Protein AF-A0A8X6SEG7-F1 (afdb_monomer)

Mean predicted aligned error: 11.7 Å

pLDDT: mean 79.62, std 11.85, range [51.06, 93.94]

Foldseek 3Di:
DQCVVPPPPGDDPVLVVQVVVCVVVVNPPPVPSGHPVNVVVVVVVVVVVVVVVVVVVVVVVVVVVD

Secondary structure (DSSP, 8-state):
-HHHHHGGGSPPHHHHHHHHHHHHTT---TT--S-HHHHHHHHHHHHHHHHHHHHHHHHHHHHT--

Radius of gyration: 20.74 Å; Cα contacts (8 Å, |Δi|>4): 19; chains: 1; bounding box: 35×56×32 Å

Structure (mmCIF, N/CA/C/O backbone):
data_AF-A0A8X6SEG7-F1
#
_entry.id   AF-A0A8X6SEG7-F1
#
loop_
_atom_site.group_PDB
_atom_site.id
_atom_site.type_symbol
_atom_site.label_atom_id
_atom_site.label_alt_id
_atom_site.label_comp_id
_atom_site.label_asym_id
_atom_site.label_entity_id
_atom_site.label_seq_id
_atom_site.pdbx_PDB_ins_code
_atom_site.Cartn_x
_atom_site.Cartn_y
_atom_site.Cartn_z
_atom_site.occupancy
_atom_site.B_iso_or_equiv
_atom_site.auth_seq_id
_atom_site.auth_comp_id
_atom_site.auth_asym_id
_atom_site.auth_atom_id
_atom_site.pdbx_PDB_model_num
ATOM 1 N N .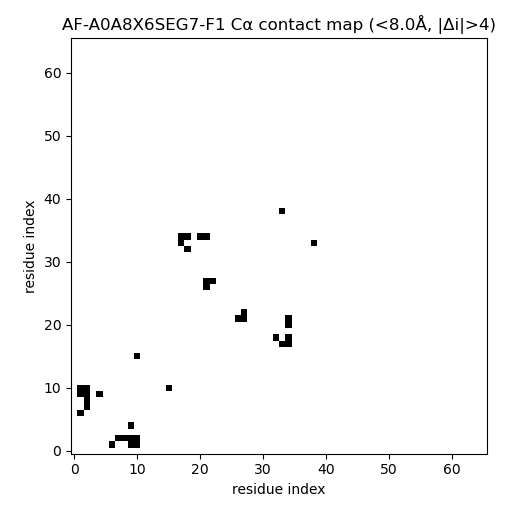 MET A 1 1 ? 13.875 -11.495 -9.029 1.00 79.06 1 MET A N 1
ATOM 2 C CA . MET A 1 1 ? 13.420 -10.286 -8.292 1.00 79.06 1 MET A CA 1
ATOM 3 C C . MET A 1 1 ? 12.359 -9.551 -9.122 1.00 79.06 1 MET A C 1
ATOM 5 O O . MET A 1 1 ? 12.449 -9.611 -10.336 1.00 79.06 1 MET A O 1
ATOM 9 N N . LEU A 1 2 ? 11.363 -8.856 -8.543 1.00 88.38 2 LEU A N 1
ATOM 10 C CA . LEU A 1 2 ? 10.301 -8.171 -9.328 1.00 88.38 2 LEU A CA 1
ATOM 11 C C . LEU A 1 2 ? 10.851 -7.228 -10.419 1.00 88.38 2 LEU A C 1
ATOM 13 O O . LEU A 1 2 ? 10.288 -7.147 -11.503 1.00 88.38 2 LEU A O 1
ATOM 17 N N . VAL A 1 3 ? 11.980 -6.570 -10.156 1.00 90.38 3 VAL A N 1
ATOM 18 C CA . VAL A 1 3 ? 12.675 -5.707 -11.127 1.00 90.38 3 VAL A CA 1
ATOM 19 C C . VAL A 1 3 ? 13.237 -6.496 -12.314 1.00 90.38 3 VAL A C 1
ATOM 21 O O . VAL A 1 3 ? 13.209 -6.002 -13.432 1.00 90.38 3 VAL A O 1
ATOM 24 N N . GLU A 1 4 ? 13.696 -7.730 -12.109 1.00 92.56 4 GLU A N 1
ATOM 25 C CA . GLU A 1 4 ? 14.218 -8.575 -13.195 1.00 92.56 4 GLU A CA 1
ATOM 26 C C . GLU A 1 4 ? 13.105 -9.017 -14.155 1.00 92.56 4 GLU A C 1
ATOM 28 O O . GLU A 1 4 ? 13.348 -9.160 -15.345 1.00 92.56 4 GLU A O 1
ATOM 33 N N . ALA A 1 5 ? 11.881 -9.204 -13.648 1.00 93.94 5 ALA A N 1
ATOM 34 C CA . ALA A 1 5 ? 10.738 -9.637 -14.453 1.00 93.94 5 ALA A CA 1
ATOM 35 C C . ALA A 1 5 ? 9.962 -8.471 -15.093 1.00 93.94 5 ALA A C 1
ATOM 37 O O . ALA A 1 5 ? 9.443 -8.615 -16.195 1.00 93.94 5 ALA A O 1
ATOM 38 N N . TYR A 1 6 ? 9.866 -7.324 -14.409 1.00 93.44 6 TYR A N 1
ATOM 39 C CA . TYR A 1 6 ? 8.984 -6.213 -14.804 1.00 93.44 6 TYR A CA 1
ATOM 40 C C . TYR A 1 6 ? 9.715 -4.889 -15.070 1.00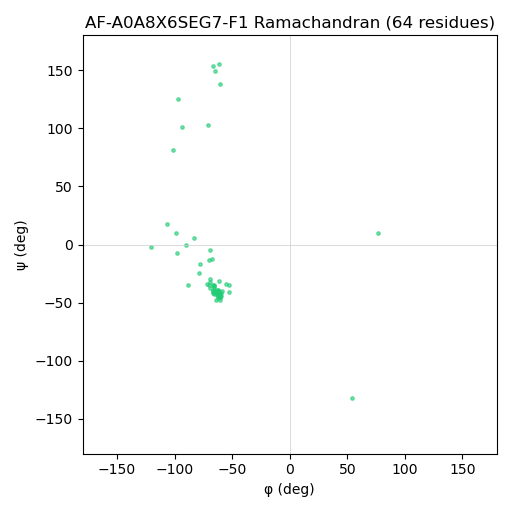 93.44 6 TYR A C 1
ATOM 42 O O . TYR A 1 6 ? 9.083 -3.896 -15.439 1.00 93.44 6 TYR A O 1
ATOM 50 N N . GLY A 1 7 ? 11.038 -4.846 -14.890 1.00 92.19 7 GLY A N 1
ATOM 51 C CA . GLY A 1 7 ? 11.857 -3.661 -15.135 1.00 92.19 7 GLY A CA 1
ATOM 52 C C . GLY A 1 7 ? 11.354 -2.431 -14.376 1.00 92.19 7 GLY A C 1
ATOM 53 O O . GLY A 1 7 ? 11.034 -2.497 -13.188 1.00 92.19 7 GLY A O 1
ATOM 54 N N . GLY A 1 8 ? 11.247 -1.303 -15.083 1.00 90.62 8 GLY A N 1
ATOM 55 C CA . GLY A 1 8 ? 10.782 -0.024 -14.529 1.00 90.62 8 GLY A CA 1
ATOM 56 C C . GLY A 1 8 ? 9.308 0.009 -14.110 1.00 90.62 8 GLY A C 1
ATOM 57 O O . GLY A 1 8 ? 8.907 0.927 -13.402 1.00 90.62 8 GLY A O 1
ATOM 58 N N . ASN A 1 9 ? 8.517 -0.997 -14.493 1.00 91.44 9 ASN A N 1
ATOM 59 C CA . ASN A 1 9 ? 7.117 -1.126 -14.082 1.00 91.44 9 ASN A CA 1
ATOM 60 C C . ASN A 1 9 ? 6.956 -1.935 -12.785 1.00 91.44 9 ASN A C 1
ATOM 62 O O . ASN A 1 9 ? 5.835 -2.147 -12.319 1.00 91.44 9 ASN A O 1
ATOM 66 N N . ALA A 1 10 ? 8.057 -2.416 -12.202 1.00 92.81 10 ALA A N 1
ATOM 67 C CA . ALA A 1 10 ? 8.026 -3.132 -10.940 1.00 92.81 10 ALA A CA 1
ATOM 68 C C . ALA A 1 10 ? 7.555 -2.234 -9.786 1.00 92.81 10 ALA A C 1
ATOM 70 O O . ALA A 1 10 ? 7.827 -1.033 -9.732 1.00 92.81 10 ALA A O 1
ATOM 71 N N . LEU A 1 11 ? 6.893 -2.850 -8.805 1.00 89.75 11 LEU A N 1
ATOM 72 C CA . LEU A 1 11 ? 6.563 -2.175 -7.556 1.00 89.75 11 LEU A CA 1
ATOM 73 C C . LEU A 1 11 ? 7.835 -1.719 -6.835 1.00 89.75 11 LEU A C 1
ATOM 75 O O . LEU A 1 11 ? 8.809 -2.462 -6.698 1.00 89.75 11 LEU A O 1
ATOM 79 N N . SER A 1 12 ? 7.783 -0.504 -6.296 1.00 89.94 12 SER A N 1
ATOM 80 C CA . SER A 1 12 ? 8.803 -0.015 -5.374 1.00 89.94 12 SER A CA 1
ATOM 81 C C . SER A 1 12 ? 8.872 -0.885 -4.116 1.00 89.94 12 SER A C 1
ATOM 83 O O . SER A 1 12 ? 7.882 -1.473 -3.671 1.00 89.94 12 SER A O 1
ATOM 85 N N . ARG A 1 13 ? 10.032 -0.878 -3.453 1.00 90.56 13 ARG A N 1
ATOM 86 C CA . ARG A 1 13 ? 10.242 -1.589 -2.181 1.00 90.56 13 ARG A CA 1
ATOM 87 C C . ARG A 1 13 ? 9.182 -1.242 -1.127 1.00 90.56 13 ARG A C 1
ATOM 89 O O . ARG A 1 13 ? 8.695 -2.127 -0.430 1.00 90.56 13 ARG A O 1
ATOM 96 N N . ALA A 1 14 ? 8.792 0.030 -1.033 1.00 89.06 14 ALA A N 1
ATOM 97 C CA . ALA A 1 14 ? 7.770 0.481 -0.091 1.00 89.06 14 ALA A CA 1
ATOM 98 C C . ALA A 1 14 ? 6.378 -0.095 -0.405 1.00 89.06 14 ALA A C 1
ATOM 100 O O . ALA A 1 14 ? 5.628 -0.422 0.511 1.00 89.06 14 ALA A O 1
ATOM 101 N N . GLN A 1 15 ? 6.030 -0.241 -1.688 1.00 88.25 15 GLN A N 1
ATOM 102 C CA . GLN A 1 15 ? 4.786 -0.900 -2.091 1.00 88.25 15 GLN A CA 1
ATOM 103 C C . GLN A 1 15 ? 4.812 -2.389 -1.725 1.00 88.25 15 GLN A C 1
ATOM 105 O O . GLN A 1 15 ? 3.824 -2.880 -1.186 1.00 88.25 15 GLN A O 1
ATOM 110 N N . CYS A 1 16 ? 5.937 -3.081 -1.932 1.00 91.38 16 CYS A N 1
ATOM 111 C CA . CYS A 1 16 ? 6.085 -4.486 -1.540 1.00 91.38 16 CYS A CA 1
ATOM 112 C C . CYS A 1 16 ? 5.911 -4.692 -0.030 1.00 91.38 16 CYS A C 1
ATOM 114 O O . CYS A 1 16 ? 5.190 -5.600 0.372 1.00 91.38 16 CYS A O 1
ATOM 116 N N . TYR A 1 17 ? 6.502 -3.832 0.809 1.00 91.00 17 TYR A N 1
ATOM 117 C CA . TYR A 1 17 ? 6.326 -3.928 2.264 1.00 91.00 17 TYR A CA 1
ATOM 118 C C . TYR A 1 17 ? 4.872 -3.748 2.701 1.00 91.00 17 TYR A C 1
ATOM 120 O O . TYR A 1 17 ? 4.404 -4.503 3.547 1.00 91.00 17 TYR A O 1
ATOM 128 N N . ARG A 1 18 ? 4.140 -2.796 2.107 1.00 87.62 18 ARG A N 1
ATOM 129 C CA . ARG A 1 18 ? 2.716 -2.598 2.421 1.00 87.62 18 ARG A CA 1
ATOM 130 C C . ARG A 1 18 ? 1.870 -3.816 2.060 1.00 87.62 18 ARG A C 1
ATOM 132 O O . ARG A 1 18 ? 1.009 -4.201 2.841 1.00 87.62 18 ARG A O 1
ATOM 139 N N . TRP A 1 19 ? 2.123 -4.431 0.905 1.00 89.75 19 TRP A N 1
ATOM 140 C CA . TRP A 1 19 ? 1.452 -5.676 0.518 1.00 89.75 19 TRP A CA 1
ATOM 141 C C . TRP A 1 19 ? 1.799 -6.831 1.453 1.00 89.75 19 TRP A C 1
ATOM 143 O O . TRP A 1 19 ? 0.916 -7.579 1.853 1.00 89.75 19 TRP A O 1
ATOM 153 N N . PHE A 1 20 ? 3.065 -6.947 1.847 1.00 91.38 20 PHE A N 1
ATOM 154 C CA . PHE A 1 20 ? 3.503 -7.996 2.758 1.00 91.38 20 PHE A CA 1
ATOM 155 C C . PHE A 1 20 ? 2.848 -7.873 4.141 1.00 91.38 20 PHE A C 1
ATOM 157 O O . PHE A 1 20 ? 2.285 -8.845 4.633 1.00 91.38 20 PHE A O 1
ATOM 164 N N . GLU A 1 21 ? 2.837 -6.673 4.727 1.00 89.88 21 GLU A N 1
ATOM 165 C CA . GLU A 1 21 ? 2.137 -6.388 5.989 1.00 89.88 21 GLU A CA 1
ATOM 166 C C . GLU A 1 21 ? 0.637 -6.695 5.875 1.00 89.88 21 GLU A C 1
ATOM 168 O O . GLU A 1 21 ? 0.028 -7.272 6.775 1.00 89.88 21 GLU A O 1
ATOM 173 N N . LYS A 1 22 ? 0.032 -6.353 4.734 1.00 88.56 22 LYS A N 1
ATOM 174 C CA . LYS A 1 22 ? -1.369 -6.654 4.452 1.00 88.56 22 LYS A CA 1
ATOM 175 C C . LYS A 1 22 ? -1.644 -8.167 4.467 1.00 88.56 22 LYS A C 1
ATOM 177 O O . LYS A 1 22 ? -2.562 -8.611 5.154 1.00 88.56 22 LYS A O 1
ATOM 182 N N . PHE A 1 23 ? -0.812 -8.951 3.782 1.00 91.00 23 PHE A N 1
ATOM 183 C CA . PHE A 1 23 ? -0.933 -10.410 3.745 1.00 91.00 23 PHE A CA 1
ATOM 184 C C . PHE A 1 23 ? -0.668 -11.062 5.105 1.00 91.00 23 PHE A C 1
ATOM 186 O O . PHE A 1 23 ? -1.350 -12.022 5.453 1.00 91.00 23 PHE A O 1
ATOM 193 N N . GLN A 1 24 ? 0.255 -10.526 5.910 1.00 92.88 24 GLN A N 1
ATOM 194 C CA . GLN A 1 24 ? 0.479 -10.997 7.283 1.00 92.88 24 GLN A CA 1
ATOM 195 C C . GLN A 1 24 ? -0.760 -10.837 8.172 1.00 92.88 24 GLN A C 1
ATOM 197 O O . GLN A 1 24 ? -0.992 -11.660 9.052 1.00 92.88 24 GLN A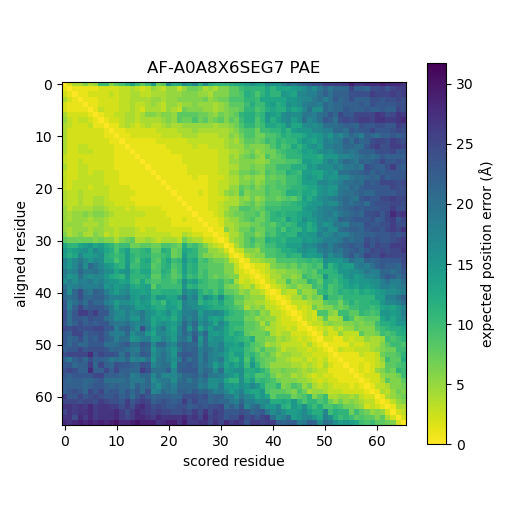 O 1
ATOM 202 N N . ASN A 1 25 ? -1.579 -9.818 7.911 1.00 88.94 25 ASN A N 1
ATOM 203 C CA . ASN A 1 25 ? -2.841 -9.589 8.613 1.00 88.94 25 ASN A CA 1
ATOM 204 C C . ASN A 1 25 ? -4.014 -10.416 8.049 1.00 88.94 25 ASN A C 1
ATOM 206 O O . ASN A 1 25 ? -5.152 -10.225 8.472 1.00 88.94 25 ASN A O 1
ATOM 210 N N . GLY A 1 26 ? -3.760 -11.312 7.087 1.00 90.50 26 GLY A N 1
ATOM 211 C CA . GLY A 1 26 ? -4.778 -12.164 6.468 1.00 90.50 26 GLY A CA 1
ATOM 212 C C . GLY A 1 26 ? -5.673 -11.460 5.442 1.00 90.50 26 GLY A C 1
ATOM 213 O O . GLY A 1 26 ? -6.661 -12.045 5.002 1.00 90.50 26 GLY A O 1
ATOM 214 N N . ASP A 1 27 ? -5.355 -10.225 5.039 1.00 88.00 27 ASP A N 1
ATOM 215 C CA . ASP A 1 27 ? -6.103 -9.496 4.010 1.00 88.00 27 ASP A CA 1
ATOM 216 C C . ASP A 1 27 ? -5.465 -9.718 2.629 1.00 88.00 27 ASP A C 1
ATOM 218 O O . ASP A 1 27 ? -4.460 -9.105 2.261 1.00 88.00 27 ASP A O 1
ATOM 222 N N . PHE A 1 28 ? -6.079 -10.603 1.846 1.00 90.25 28 PHE A N 1
ATOM 223 C CA . PHE A 1 28 ? -5.629 -10.976 0.504 1.00 90.25 28 PHE A CA 1
ATOM 224 C C . PHE A 1 28 ? -6.387 -10.250 -0.621 1.00 90.25 28 PHE A C 1
ATOM 226 O O . PHE A 1 28 ? -6.229 -10.610 -1.787 1.00 90.25 28 PHE A O 1
ATOM 233 N N . ASP A 1 29 ? -7.210 -9.231 -0.324 1.00 88.75 29 ASP A N 1
ATOM 234 C CA . ASP A 1 29 ? -7.949 -8.516 -1.375 1.00 88.75 29 ASP A CA 1
ATOM 235 C C . ASP A 1 29 ? -6.997 -7.657 -2.220 1.00 88.75 29 ASP A C 1
ATOM 237 O O . ASP A 1 29 ? -6.575 -6.565 -1.833 1.00 88.75 29 ASP A O 1
ATOM 241 N N . VAL A 1 30 ? -6.672 -8.126 -3.420 1.00 86.44 30 VAL A N 1
ATOM 242 C CA . VAL A 1 30 ? -5.749 -7.438 -4.331 1.00 86.44 30 VAL A CA 1
ATOM 243 C C . VAL A 1 30 ? -6.310 -6.140 -4.926 1.00 86.44 30 VAL A C 1
ATOM 245 O O . VAL A 1 30 ? -5.556 -5.334 -5.468 1.00 86.44 30 VAL A O 1
ATOM 248 N N . AR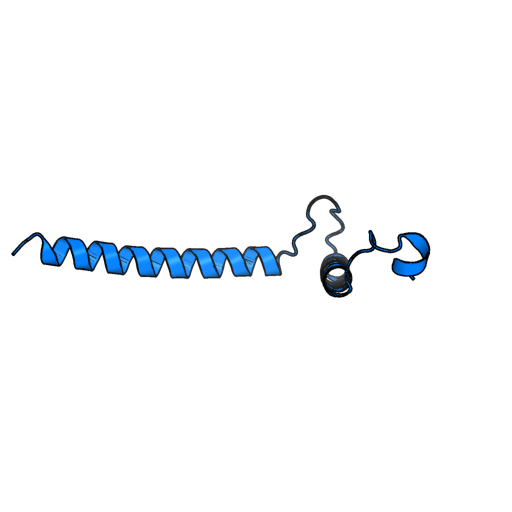G A 1 31 ? -7.619 -5.885 -4.806 1.00 84.25 31 ARG A N 1
ATOM 249 C CA . ARG A 1 31 ? -8.256 -4.659 -5.321 1.00 84.25 31 ARG A CA 1
ATOM 250 C C . ARG A 1 31 ? -8.032 -3.471 -4.391 1.00 84.25 31 ARG A C 1
ATOM 252 O O . ARG A 1 31 ? -8.045 -2.324 -4.833 1.00 84.25 31 ARG A O 1
ATOM 259 N N . ASN A 1 32 ? -7.794 -3.730 -3.105 1.00 70.56 32 ASN A N 1
ATOM 260 C CA . ASN A 1 32 ? -7.540 -2.697 -2.109 1.00 70.56 32 ASN A CA 1
ATOM 261 C C . ASN A 1 32 ? -6.039 -2.586 -1.812 1.00 70.56 32 ASN A C 1
ATOM 263 O O . ASN A 1 32 ? -5.541 -3.114 -0.821 1.00 70.56 32 ASN A O 1
ATOM 267 N N . ALA A 1 33 ? -5.309 -1.874 -2.668 1.00 64.50 33 ALA A N 1
ATOM 268 C CA . ALA A 1 33 ? -3.862 -1.690 -2.528 1.00 64.50 33 ALA A CA 1
ATOM 269 C C . ALA A 1 33 ? -3.435 -0.813 -1.330 1.00 64.50 33 ALA A C 1
ATOM 271 O O . ALA A 1 33 ? -2.239 -0.636 -1.091 1.00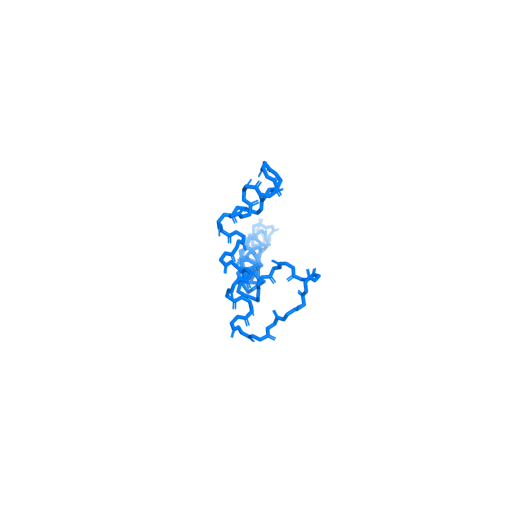 64.50 33 ALA A O 1
ATOM 272 N N . ARG A 1 34 ? -4.386 -0.220 -0.594 1.00 66.19 34 ARG A N 1
ATOM 273 C CA . ARG A 1 34 ? -4.112 0.608 0.588 1.00 66.19 34 ARG A CA 1
ATOM 274 C C . ARG A 1 34 ? -4.282 -0.236 1.843 1.00 66.19 34 ARG A C 1
ATOM 276 O O . ARG A 1 34 ? -5.350 -0.805 2.059 1.00 66.19 34 ARG A O 1
ATOM 283 N N . SER A 1 35 ? -3.251 -0.282 2.685 1.00 65.62 35 SER A N 1
ATOM 284 C CA . SER A 1 35 ? -3.358 -0.950 3.980 1.00 65.62 35 SER A CA 1
ATOM 285 C C . SER A 1 35 ? -4.334 -0.195 4.889 1.00 65.62 35 SER A C 1
ATOM 287 O O . SER A 1 35 ? -4.530 1.021 4.764 1.00 65.62 35 SER A O 1
ATOM 289 N N . VAL A 1 36 ? -4.940 -0.909 5.838 1.00 62.03 36 VAL A N 1
ATOM 290 C CA . VAL A 1 36 ? -5.826 -0.324 6.859 1.00 62.03 36 VAL A CA 1
ATOM 291 C C . VAL A 1 36 ? -5.105 0.794 7.632 1.00 62.03 36 VAL A C 1
ATOM 293 O O . VAL A 1 36 ? -5.700 1.825 7.946 1.00 62.03 36 VAL A O 1
ATOM 296 N N . ALA A 1 37 ? -3.790 0.659 7.842 1.00 61.09 37 ALA A N 1
ATOM 297 C CA . ALA A 1 37 ? -2.953 1.683 8.465 1.00 61.09 37 ALA A CA 1
ATOM 298 C C . ALA A 1 37 ? -2.896 2.997 7.655 1.00 61.09 37 ALA A C 1
ATOM 300 O O . ALA A 1 37 ? -2.958 4.085 8.236 1.00 61.09 37 ALA A O 1
ATOM 301 N N . ASP A 1 38 ? -2.834 2.925 6.323 1.00 64.88 38 ASP A N 1
ATOM 302 C CA . ASP A 1 38 ? -2.849 4.108 5.453 1.00 64.88 38 ASP A CA 1
ATOM 303 C C . ASP A 1 38 ? -4.233 4.775 5.411 1.00 64.88 38 ASP A C 1
ATOM 305 O O . ASP A 1 38 ? -4.337 6.007 5.366 1.00 64.88 38 ASP A O 1
ATOM 309 N N . GLN A 1 39 ? -5.314 3.993 5.499 1.00 61.59 39 GLN A N 1
ATOM 310 C CA . GLN A 1 39 ? -6.662 4.546 5.661 1.00 61.59 39 GLN A CA 1
ATOM 311 C C . GLN A 1 39 ? -6.821 5.255 7.014 1.00 61.59 39 GLN A C 1
ATOM 313 O O . GLN A 1 39 ? -7.347 6.370 7.081 1.00 61.59 39 GLN A O 1
ATOM 318 N N . GLN A 1 40 ? -6.277 4.674 8.084 1.00 62.53 40 GLN A N 1
ATOM 319 C CA . GLN A 1 40 ? -6.352 5.249 9.424 1.00 62.53 40 GLN A CA 1
ATOM 320 C C . GLN A 1 40 ? -5.574 6.569 9.548 1.00 62.53 40 GLN A C 1
ATOM 322 O O . GLN A 1 40 ? -6.025 7.491 10.236 1.00 62.53 40 GLN A O 1
ATOM 327 N N . LYS A 1 41 ? -4.428 6.701 8.863 1.00 64.56 41 LYS A N 1
ATOM 328 C CA . LYS A 1 41 ? -3.677 7.969 8.784 1.00 64.56 41 LYS A CA 1
ATOM 329 C C . LYS A 1 41 ? -4.496 9.072 8.110 1.00 64.56 41 LYS A C 1
ATOM 331 O O . LYS A 1 41 ? -4.504 10.203 8.598 1.00 64.56 41 LYS A O 1
ATOM 336 N N . ASN A 1 42 ? -5.234 8.742 7.049 1.00 60.22 42 ASN A N 1
ATOM 337 C CA . ASN A 1 42 ? -6.121 9.696 6.383 1.00 60.22 42 ASN A CA 1
ATOM 338 C C . ASN A 1 42 ? -7.289 10.133 7.279 1.00 60.22 42 ASN A C 1
ATOM 340 O O . ASN A 1 42 ? -7.584 11.326 7.318 1.00 60.22 42 ASN A O 1
ATOM 344 N N . LEU A 1 43 ? -7.888 9.228 8.068 1.00 64.94 43 LEU A N 1
ATOM 345 C CA . LEU A 1 43 ? -8.918 9.597 9.053 1.00 64.94 43 LEU A CA 1
ATOM 346 C C . LEU A 1 43 ? -8.382 10.545 10.133 1.00 64.94 43 LEU A C 1
ATOM 348 O O . LEU A 1 43 ? -9.010 11.560 10.434 1.00 64.94 43 LEU A O 1
ATOM 352 N N . LYS A 1 44 ? -7.207 10.249 10.707 1.00 70.19 44 LYS A N 1
ATOM 353 C CA . LYS A 1 44 ? -6.586 11.119 11.724 1.00 70.19 44 LYS A CA 1
ATOM 354 C C . LYS A 1 44 ? -6.298 12.514 11.161 1.00 70.19 44 LYS A C 1
ATOM 356 O O . LYS A 1 44 ? -6.595 13.514 11.810 1.00 70.19 44 LYS A O 1
ATOM 361 N N . MET A 1 45 ? -5.790 12.589 9.931 1.00 69.81 45 MET A N 1
ATOM 362 C CA . MET A 1 45 ? -5.504 13.857 9.261 1.00 69.81 45 MET A CA 1
ATOM 363 C C . MET A 1 45 ? -6.775 14.639 8.890 1.00 69.81 45 MET A C 1
ATOM 365 O O . MET A 1 45 ? -6.791 15.862 9.034 1.00 69.81 45 MET A O 1
ATOM 369 N N . LEU A 1 46 ? -7.853 13.965 8.470 1.00 70.44 46 LEU A N 1
ATOM 370 C CA . LEU A 1 46 ? -9.160 14.602 8.267 1.00 70.44 46 LEU A CA 1
ATOM 371 C C . LEU A 1 46 ? -9.711 15.190 9.571 1.00 70.44 46 LEU A C 1
ATOM 373 O O . LEU A 1 46 ? -10.168 16.332 9.579 1.00 70.44 46 LEU A O 1
ATOM 377 N N . ASN A 1 47 ? -9.617 14.448 10.675 1.00 73.62 47 ASN A N 1
ATOM 378 C CA . ASN A 1 47 ? -10.105 14.904 11.975 1.00 73.62 47 ASN A CA 1
ATOM 379 C C . ASN A 1 47 ? -9.348 16.146 12.475 1.00 73.62 47 ASN A C 1
ATOM 381 O O . ASN A 1 47 ? -9.979 17.095 12.945 1.00 73.62 47 ASN A O 1
ATOM 385 N N . CYS A 1 48 ? -8.022 16.207 12.296 1.00 69.81 48 CYS A N 1
ATOM 386 C CA . CYS A 1 48 ? -7.241 17.409 12.611 1.00 69.81 48 CYS A CA 1
ATOM 387 C C . CYS A 1 48 ? -7.642 18.616 11.746 1.00 69.81 48 CYS A C 1
ATOM 389 O O . CYS A 1 48 ? -7.778 19.730 12.259 1.00 69.81 48 CYS A O 1
ATOM 391 N N . LYS A 1 49 ? -7.875 18.410 10.442 1.00 76.06 49 LYS A N 1
ATOM 392 C CA . LYS A 1 49 ? -8.337 19.475 9.535 1.00 76.06 49 LYS A CA 1
ATOM 393 C C . LYS A 1 49 ? -9.716 19.999 9.936 1.00 76.06 49 LYS A C 1
ATOM 395 O O . LYS A 1 49 ? -9.911 21.210 9.985 1.00 76.06 49 LYS A O 1
ATOM 400 N N . HIS A 1 50 ? -10.647 19.107 10.279 1.00 82.31 50 HIS A N 1
ATOM 401 C CA . HIS A 1 50 ? -11.987 19.472 10.751 1.00 82.31 50 HIS A CA 1
ATOM 402 C C . HIS A 1 50 ? -11.945 20.314 12.027 1.00 82.31 50 HIS A C 1
ATOM 404 O O . HIS A 1 50 ? -12.619 21.339 12.121 1.00 82.31 50 HIS A O 1
ATOM 410 N N . TYR A 1 51 ? -11.107 19.921 12.990 1.00 77.56 51 TYR A N 1
ATOM 411 C CA . TYR A 1 51 ? -10.900 20.688 14.217 1.00 77.56 51 TYR A CA 1
ATOM 412 C C . TYR A 1 51 ? -10.349 22.093 13.928 1.00 77.56 51 TYR A C 1
ATOM 414 O O . TYR A 1 51 ? -10.871 23.086 14.435 1.00 77.56 51 TYR A O 1
ATOM 422 N N . SER A 1 52 ? -9.350 22.198 13.048 1.00 80.69 52 SER A N 1
ATOM 423 C CA . SER A 1 52 ? -8.772 23.485 12.646 1.00 80.69 52 SER A CA 1
ATOM 424 C C . SER A 1 52 ? -9.793 24.395 11.942 1.00 80.69 52 SER A C 1
ATOM 426 O O . SER A 1 52 ? -9.926 25.566 12.301 1.00 80.69 52 SER A O 1
ATOM 428 N N . MET A 1 53 ? -10.593 23.858 11.012 1.00 83.38 53 MET A N 1
ATOM 429 C CA . MET A 1 53 ? -11.654 24.611 10.324 1.00 83.38 53 MET A CA 1
ATOM 430 C C . MET A 1 53 ? -12.725 25.131 11.290 1.00 83.38 53 MET A C 1
ATOM 432 O O . MET A 1 53 ? -13.147 26.282 11.172 1.00 83.38 53 MET A O 1
ATOM 436 N N . LYS A 1 54 ? -13.126 24.333 12.291 1.00 84.38 54 LYS A N 1
ATOM 437 C CA . LYS A 1 54 ? -14.057 24.776 13.343 1.00 84.38 54 LYS A CA 1
ATOM 438 C C . LYS A 1 54 ? -13.515 25.969 14.131 1.00 84.38 54 LYS A C 1
ATOM 440 O O . LYS A 1 54 ? -14.260 26.908 14.406 1.00 84.38 54 LYS A O 1
ATOM 445 N N . MET A 1 55 ? -12.224 25.961 14.461 1.00 83.94 55 MET A N 1
ATOM 446 C CA . MET A 1 55 ? -11.582 27.072 15.173 1.00 83.94 55 MET A CA 1
ATOM 447 C C . MET A 1 55 ? -11.529 28.345 14.319 1.00 83.94 55 MET A C 1
ATOM 449 O O . MET A 1 55 ? -11.805 29.434 14.825 1.00 83.94 55 MET A O 1
ATOM 4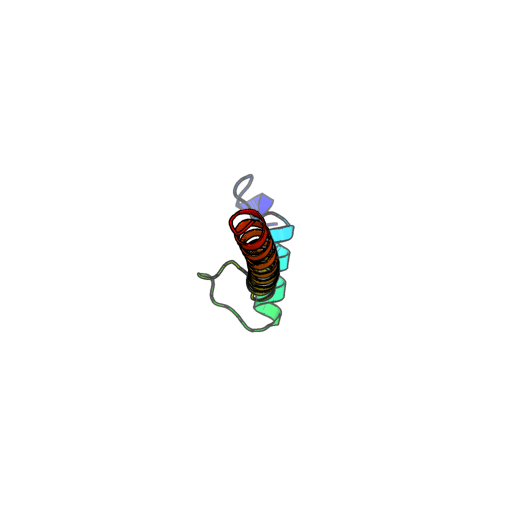53 N N . MET A 1 56 ? -11.247 28.219 13.019 1.00 83.69 56 MET A N 1
ATOM 454 C CA . MET A 1 56 ? -11.263 29.354 12.087 1.00 83.69 56 MET A CA 1
ATOM 455 C C . MET A 1 56 ? -12.671 29.934 11.903 1.00 83.69 56 MET A C 1
ATOM 457 O O . MET A 1 56 ? -12.839 31.152 11.947 1.00 83.69 56 MET A O 1
ATOM 461 N N . ALA A 1 57 ? -13.690 29.081 11.767 1.00 83.25 57 ALA A N 1
ATOM 462 C CA . ALA A 1 57 ? -15.086 29.506 11.658 1.00 83.25 57 ALA A CA 1
ATOM 463 C C . ALA A 1 57 ? -15.557 30.245 12.921 1.00 83.25 57 ALA A C 1
ATOM 465 O O . ALA A 1 57 ? -16.169 31.310 12.829 1.00 83.25 57 ALA A O 1
ATOM 466 N N . LYS A 1 58 ? -15.194 29.737 14.109 1.00 83.06 58 LYS A N 1
ATOM 467 C CA . LYS A 1 58 ? -15.480 30.400 15.389 1.00 83.06 58 LYS A CA 1
ATOM 468 C C . LYS A 1 58 ? -14.821 31.779 15.470 1.00 83.06 58 LYS A C 1
ATOM 470 O O . LYS A 1 58 ? -15.478 32.743 15.849 1.00 83.06 58 LYS A O 1
ATOM 475 N N . ARG A 1 59 ? -13.550 31.892 15.069 1.00 80.94 59 ARG A N 1
ATOM 476 C CA . ARG A 1 59 ? -12.811 33.165 15.059 1.00 80.94 59 ARG A CA 1
ATOM 477 C C . ARG A 1 59 ? -13.432 34.186 14.101 1.00 80.94 59 ARG A C 1
ATOM 479 O O . ARG A 1 59 ? -13.528 35.354 14.453 1.00 80.94 59 ARG A O 1
ATOM 486 N N . LYS A 1 60 ? -13.902 33.749 12.929 1.00 80.31 60 LYS A N 1
ATOM 487 C CA . LYS A 1 60 ? -14.558 34.615 11.937 1.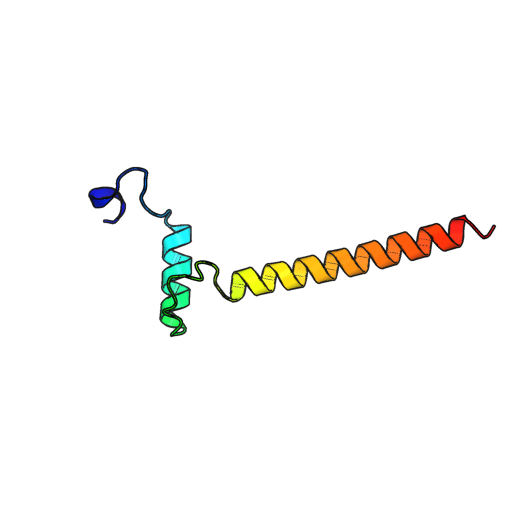00 80.31 60 LYS A CA 1
ATOM 488 C C . LYS A 1 60 ? -15.908 35.162 12.425 1.00 80.31 60 LYS A C 1
ATOM 490 O O . LYS A 1 60 ? -16.166 36.343 12.236 1.00 80.31 60 LYS A O 1
ATOM 495 N N . ASN A 1 61 ? -16.718 34.350 13.111 1.00 73.25 61 ASN A N 1
ATOM 496 C CA . ASN A 1 61 ? -18.000 34.791 13.687 1.00 73.25 61 ASN A CA 1
ATOM 497 C C . ASN A 1 61 ? -17.846 35.771 14.861 1.00 73.25 61 ASN A C 1
ATOM 499 O O . ASN A 1 61 ? -18.713 36.612 15.067 1.00 73.25 61 ASN A O 1
ATOM 503 N N . ILE A 1 62 ? -16.754 35.680 15.626 1.00 70.44 62 ILE A N 1
ATOM 504 C CA . ILE A 1 62 ? -16.447 36.647 16.694 1.00 70.44 62 ILE A CA 1
ATOM 505 C C . ILE A 1 62 ? -16.052 38.007 16.098 1.00 70.44 62 ILE A C 1
ATOM 507 O O . ILE A 1 62 ? -16.403 39.042 16.645 1.00 70.44 62 ILE A O 1
ATOM 511 N N . LEU A 1 63 ? -15.361 38.014 14.956 1.00 59.97 63 LEU A N 1
ATOM 512 C CA . LEU A 1 63 ? -14.907 39.241 14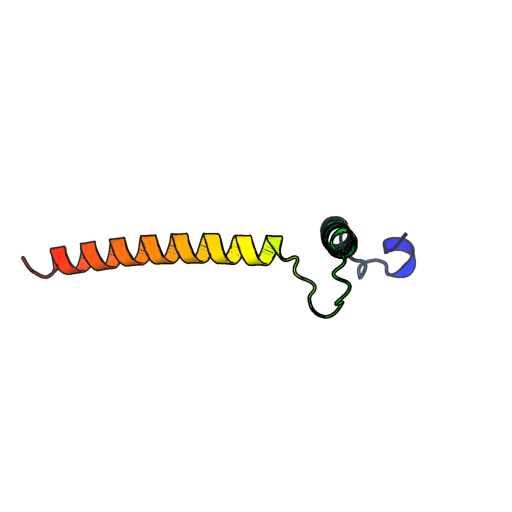.293 1.00 59.97 63 LEU A CA 1
ATOM 513 C C . LEU A 1 63 ? -16.005 39.982 13.510 1.00 59.97 63 LEU A C 1
ATOM 515 O O . LEU A 1 63 ? -15.790 41.127 13.144 1.00 59.97 63 LEU A O 1
ATOM 519 N N . HIS A 1 64 ? -17.137 39.339 13.206 1.00 57.19 64 HIS A N 1
ATOM 520 C CA . HIS A 1 64 ? -18.253 39.946 12.459 1.00 57.19 64 HIS A CA 1
ATOM 521 C C . HIS A 1 64 ? -19.393 40.475 13.348 1.00 57.19 64 HIS A C 1
ATOM 523 O O . HIS A 1 64 ? -20.310 41.094 12.825 1.00 57.19 64 HIS A O 1
ATOM 529 N N . ASN A 1 65 ? -19.356 40.225 14.662 1.00 57.78 65 ASN A N 1
ATOM 530 C CA . ASN A 1 65 ? -20.388 40.652 15.621 1.00 57.78 65 ASN A CA 1
ATOM 531 C C . ASN A 1 65 ? -19.941 41.824 16.522 1.00 57.78 65 ASN A C 1
ATOM 533 O O . ASN A 1 65 ? -20.551 42.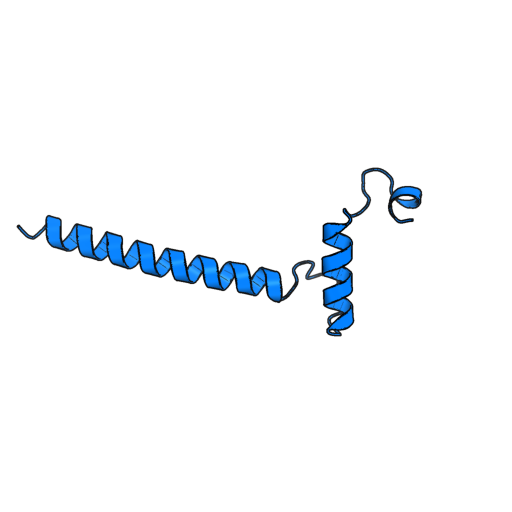039 17.567 1.00 57.78 65 ASN A O 1
ATOM 537 N N . ASN A 1 66 ? -18.890 42.553 16.132 1.00 51.06 66 ASN A N 1
ATOM 538 C CA . ASN A 1 66 ? -18.418 43.775 16.794 1.00 51.06 66 ASN A CA 1
ATOM 539 C C . ASN A 1 66 ? -18.536 44.969 15.850 1.00 51.06 66 ASN A C 1
ATOM 541 O O . ASN A 1 66 ? -18.115 44.808 14.682 1.00 51.06 66 ASN A O 1
#

Organism: Trichonephila clavipes (NCBI:txid2585209)

Solvent-accessible surface area (backbone atoms only — not comparable to full-atom values): 3993 Å² total; per-residue (Å²): 105,66,50,79,78,45,47,93,76,33,78,51,71,70,55,51,51,48,53,50,57,31,45,74,72,71,53,76,62,79,87,58,85,65,43,71,67,59,55,50,51,52,52,55,52,49,52,54,49,51,53,51,51,53,53,52,53,52,54,52,58,62,65,70,75,109

Sequence (66 aa):
MLVEAYGGNALSRAQCYRWFEKFQNGDFDVRNARSVADQQKNLKMLNCKHYSMKMMAKRKNILHNN

InterPro domains:
  IPR041426 Mos1 transposase, HTH domain [PF17906] (2-27)